Protein AF-A0A1F9DSI4-F1 (afdb_monomer_lite)

Sequence (86 aa):
MLLACHIHVMPNLQVKNISGSLHQRLRRHARKRRRTISEVVLSAIERELARSEWEECLAKRPVTELGTSASSLLEEERQQRDAELG

Foldseek 3Di:
DDPDPPDPPDDDDDDPDQDPVNVVVLVVVCVVVVHDSVVVVVVVVVVVVVVVVVVVVVVPDDDDDPVDDPVVVVVVVVVVVVVVVD

Radius of gyration: 26.42 Å; chains: 1; bounding box: 37×40×86 Å

Secondary structure (DSSP, 8-state):
---------PPP-------HHHHHHHHHHHHHTT--HHHHHHHHHHHHHHHHHHHHHHHTSPP---SS-HHHHHHHHHHHHHHHH-

Structure (mmCIF, N/CA/C/O backbone):
data_AF-A0A1F9DSI4-F1
#
_entry.id   AF-A0A1F9DSI4-F1
#
loop_
_atom_site.group_PDB
_atom_site.id
_atom_site.type_symbol
_atom_site.label_atom_id
_atom_site.label_alt_id
_atom_site.label_comp_id
_atom_site.label_asym_id
_atom_site.label_entity_id
_atom_site.label_seq_id
_atom_site.pdbx_PDB_ins_code
_atom_site.Cartn_x
_atom_site.Cartn_y
_atom_site.Cartn_z
_atom_site.occupancy
_atom_site.B_iso_or_equiv
_atom_site.auth_seq_id
_atom_site.auth_comp_id
_atom_site.auth_asym_id
_atom_site.auth_atom_id
_atom_site.pdbx_PDB_model_num
ATOM 1 N N . MET A 1 1 ? -10.222 -28.441 -39.150 1.00 40.16 1 MET A N 1
ATOM 2 C CA . MET A 1 1 ? -10.826 -27.372 -38.327 1.00 40.16 1 MET A CA 1
ATOM 3 C C . MET A 1 1 ? -9.777 -26.906 -37.332 1.00 40.16 1 MET A C 1
ATOM 5 O O . MET A 1 1 ? -9.477 -27.640 -36.403 1.00 40.16 1 MET A O 1
ATOM 9 N N . LEU A 1 2 ? -9.134 -25.765 -37.586 1.00 45.38 2 LEU A N 1
ATOM 10 C CA . LEU A 1 2 ? -8.154 -25.187 -36.663 1.00 45.38 2 LEU A CA 1
ATOM 11 C C . LEU A 1 2 ? -8.923 -24.425 -35.581 1.00 45.38 2 LEU A C 1
ATOM 13 O O . LEU A 1 2 ? -9.597 -23.443 -35.885 1.00 45.38 2 LEU A O 1
ATOM 17 N N . LEU A 1 3 ? -8.860 -24.917 -34.342 1.00 48.72 3 LEU A N 1
ATOM 18 C CA . LEU A 1 3 ? -9.338 -24.205 -33.160 1.00 48.72 3 LEU A CA 1
ATOM 19 C C . LEU A 1 3 ? -8.567 -22.888 -33.064 1.00 48.72 3 LEU A C 1
ATOM 21 O O . LEU A 1 3 ? -7.369 -22.876 -32.788 1.00 48.72 3 LEU A O 1
ATOM 25 N N . ALA A 1 4 ? -9.257 -21.785 -33.338 1.00 56.34 4 ALA A N 1
ATOM 26 C CA . ALA A 1 4 ? -8.752 -20.457 -33.062 1.00 56.34 4 ALA A CA 1
ATOM 27 C C . ALA A 1 4 ? -8.498 -20.360 -31.552 1.00 56.34 4 ALA A C 1
ATOM 29 O O . ALA A 1 4 ? -9.436 -20.342 -30.755 1.00 56.34 4 ALA A O 1
ATOM 30 N N . CYS A 1 5 ? -7.226 -20.342 -31.155 1.00 57.00 5 CYS A N 1
ATOM 31 C CA . CYS A 1 5 ? -6.822 -20.027 -29.795 1.00 57.00 5 CYS A CA 1
ATOM 32 C C . CYS A 1 5 ? -7.312 -18.611 -29.481 1.00 57.00 5 CYS A C 1
ATOM 34 O O . CYS A 1 5 ? -6.742 -17.628 -29.956 1.00 57.00 5 CYS A O 1
ATOM 36 N N . HIS A 1 6 ? -8.399 -18.506 -28.722 1.00 59.53 6 HIS A N 1
ATOM 37 C CA . HIS A 1 6 ? -8.886 -17.239 -28.205 1.00 59.53 6 HIS A CA 1
ATOM 38 C C . HIS A 1 6 ? -7.844 -16.709 -27.213 1.00 59.53 6 HIS A C 1
ATOM 40 O O . HIS A 1 6 ? -7.759 -17.163 -26.074 1.00 59.53 6 HIS A O 1
ATOM 46 N N . ILE A 1 7 ? -6.987 -15.795 -27.670 1.00 63.28 7 ILE A N 1
ATOM 47 C CA . ILE A 1 7 ? -6.069 -15.069 -26.795 1.00 63.28 7 ILE A CA 1
ATOM 48 C C . ILE A 1 7 ? -6.954 -14.158 -25.949 1.00 63.28 7 ILE A C 1
ATOM 50 O O . ILE A 1 7 ? -7.565 -13.233 -26.484 1.00 63.28 7 ILE A O 1
ATOM 54 N N . HIS A 1 8 ? -7.053 -14.433 -24.646 1.00 59.47 8 HIS A N 1
ATOM 55 C CA . HIS A 1 8 ? -7.668 -13.510 -23.696 1.00 59.47 8 HIS A CA 1
ATOM 56 C C . HIS A 1 8 ? -7.012 -12.139 -23.894 1.00 59.47 8 HIS A C 1
ATOM 58 O O . HIS A 1 8 ? -5.827 -11.967 -23.602 1.00 59.47 8 HIS A O 1
ATOM 64 N N . VAL A 1 9 ? -7.759 -11.178 -24.442 1.00 63.28 9 VAL A N 1
ATOM 65 C CA . VAL A 1 9 ? -7.281 -9.806 -24.613 1.00 63.28 9 VAL A CA 1
ATOM 66 C C . VAL A 1 9 ? -7.101 -9.230 -23.215 1.00 63.28 9 VAL A C 1
ATOM 68 O O . VAL A 1 9 ? -8.061 -8.836 -22.558 1.00 63.28 9 VAL A O 1
ATOM 71 N N . MET A 1 10 ? -5.863 -9.254 -22.730 1.00 70.75 10 MET A N 1
ATOM 72 C CA . MET A 1 10 ? -5.498 -8.619 -21.472 1.00 70.75 10 MET A CA 1
ATOM 73 C C . MET A 1 10 ? -5.660 -7.103 -21.647 1.00 70.75 10 MET A C 1
ATOM 75 O O . MET A 1 10 ? -5.089 -6.542 -22.590 1.00 70.75 10 MET A O 1
ATOM 79 N N . PRO A 1 11 ? -6.431 -6.425 -20.781 1.00 73.00 11 PRO A N 1
ATOM 80 C CA . PRO A 1 11 ? -6.611 -4.985 -20.877 1.00 73.00 11 PRO A CA 1
ATOM 81 C C . PRO A 1 11 ? -5.259 -4.288 -20.701 1.00 73.00 11 PRO A C 1
ATOM 83 O O . PRO A 1 11 ? -4.550 -4.497 -19.718 1.00 73.00 11 PRO A O 1
ATOM 86 N N . ASN A 1 12 ? -4.890 -3.463 -21.678 1.00 80.19 12 ASN A N 1
ATOM 87 C CA . ASN A 1 12 ? -3.662 -2.680 -21.635 1.00 80.19 12 ASN A CA 1
ATOM 88 C C . ASN A 1 12 ? -3.959 -1.293 -21.052 1.00 80.19 12 ASN A C 1
ATOM 90 O O . ASN A 1 12 ? -4.752 -0.537 -21.614 1.00 80.19 12 ASN A O 1
ATOM 94 N N . LEU A 1 13 ? -3.306 -0.954 -19.939 1.00 82.38 13 LEU A N 1
ATOM 95 C CA . LEU A 1 13 ? -3.382 0.367 -19.324 1.00 82.38 13 LEU A CA 1
ATOM 96 C C . LEU A 1 13 ? -2.182 1.216 -19.760 1.00 82.38 13 LEU A C 1
ATOM 98 O O . LEU A 1 13 ? -1.054 0.998 -19.316 1.00 82.38 13 LEU A O 1
ATOM 102 N N . GLN A 1 14 ? -2.432 2.233 -20.585 1.00 87.00 14 GLN A N 1
ATOM 103 C CA . GLN A 1 14 ? -1.409 3.207 -20.957 1.00 87.00 14 GLN A CA 1
ATOM 104 C C . GLN A 1 14 ? -1.488 4.453 -20.070 1.00 87.00 14 GLN A C 1
ATOM 106 O O . GLN A 1 14 ? -2.418 5.251 -20.175 1.00 87.00 14 GLN A O 1
ATOM 111 N N . VAL A 1 15 ? -0.460 4.668 -19.250 1.00 85.62 15 VAL A N 1
ATOM 112 C CA . VAL A 1 15 ? -0.311 5.894 -18.455 1.00 85.62 15 VAL A CA 1
ATOM 113 C C . VAL A 1 15 ? 0.484 6.925 -19.257 1.00 85.62 15 VAL A C 1
ATOM 115 O O . VAL A 1 15 ? 1.622 6.674 -19.658 1.00 85.62 15 VAL A O 1
ATOM 118 N N . LYS A 1 16 ? -0.116 8.092 -19.505 1.00 89.12 16 LYS A N 1
ATOM 119 C CA . LYS A 1 16 ? 0.508 9.212 -20.230 1.00 89.12 16 LYS A CA 1
ATOM 120 C C . LYS A 1 16 ? 1.032 10.270 -19.252 1.00 89.12 16 LYS A C 1
ATOM 122 O O . LYS A 1 16 ? 0.682 10.263 -18.077 1.00 89.12 16 LYS A O 1
ATOM 127 N N . ASN A 1 17 ? 1.865 11.186 -19.750 1.00 89.50 17 ASN A N 1
ATOM 128 C CA . ASN A 1 17 ? 2.383 12.346 -19.006 1.00 89.50 17 ASN A CA 1
ATOM 129 C C . ASN A 1 17 ? 3.249 12.013 -17.773 1.00 89.50 17 ASN A C 1
ATOM 131 O O . ASN A 1 17 ? 3.299 12.774 -16.809 1.00 89.50 17 ASN A O 1
ATOM 135 N N . ILE A 1 18 ? 3.977 10.893 -17.802 1.00 86.88 18 ILE A N 1
ATOM 136 C CA . ILE A 1 18 ? 4.954 10.568 -16.757 1.00 86.88 18 ILE A CA 1
ATOM 137 C C . ILE A 1 18 ? 6.179 11.468 -16.936 1.00 86.88 18 ILE A C 1
ATOM 139 O O . ILE A 1 18 ? 6.839 11.431 -17.975 1.00 86.88 18 ILE A O 1
ATOM 143 N N . SER A 1 19 ? 6.521 12.246 -15.908 1.00 94.12 19 SER A N 1
ATOM 144 C CA . SER A 1 19 ? 7.738 13.056 -15.930 1.00 94.12 19 SER A CA 1
ATOM 145 C C . SER A 1 19 ? 8.986 12.174 -16.058 1.00 94.12 19 SER A C 1
ATOM 147 O O . SER A 1 19 ? 9.066 11.080 -15.487 1.00 94.12 19 SER A O 1
ATOM 149 N N . GLY A 1 20 ? 10.007 12.656 -16.776 1.00 93.31 20 GLY A N 1
ATOM 150 C CA . GLY A 1 20 ? 11.257 11.905 -16.955 1.00 93.31 20 GLY A CA 1
ATOM 151 C C . GLY A 1 20 ? 11.915 11.518 -15.624 1.00 93.31 20 GLY A C 1
ATOM 152 O O . 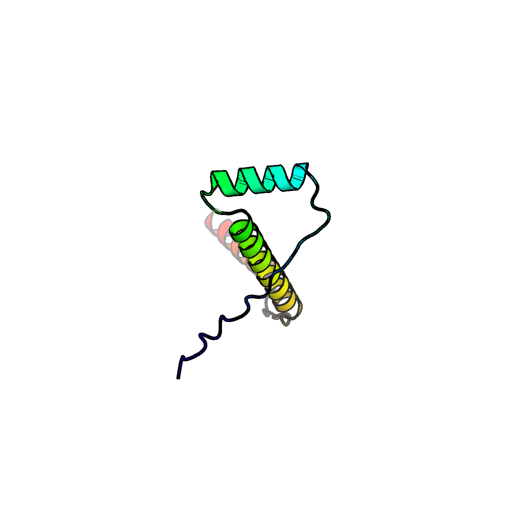GLY A 1 20 ? 12.430 10.407 -15.480 1.00 93.31 20 GLY A O 1
ATOM 153 N N . SER A 1 21 ? 11.809 12.389 -14.613 1.00 95.12 21 SER A N 1
ATOM 154 C CA . SER A 1 21 ? 12.308 12.131 -13.260 1.00 95.12 21 SER A CA 1
ATOM 155 C C . SER A 1 21 ? 11.553 10.995 -12.559 1.00 95.12 21 SER A C 1
ATOM 157 O O . SER A 1 21 ? 12.183 10.136 -11.934 1.00 95.12 21 SER A O 1
ATOM 159 N N . LEU A 1 22 ? 10.224 10.923 -12.693 1.00 94.31 22 LEU A N 1
ATOM 160 C CA . LEU A 1 22 ? 9.423 9.831 -12.137 1.00 94.31 22 LEU A CA 1
ATOM 161 C C . LEU A 1 22 ? 9.721 8.507 -12.846 1.00 94.31 22 LEU A C 1
ATOM 163 O O . LEU A 1 22 ? 9.951 7.495 -12.181 1.00 94.31 22 LEU A O 1
ATOM 167 N N . HIS A 1 23 ? 9.814 8.520 -14.176 1.00 94.31 23 HIS A N 1
ATOM 168 C CA . HIS A 1 23 ? 10.173 7.334 -14.952 1.00 94.31 23 HIS A CA 1
ATOM 169 C C . HIS A 1 23 ? 11.558 6.788 -14.558 1.00 94.31 23 HIS A C 1
ATOM 171 O O . HIS A 1 23 ? 11.732 5.583 -14.355 1.00 94.31 23 HIS A O 1
ATOM 177 N N . GLN A 1 24 ? 12.549 7.663 -14.355 1.00 96.31 24 GLN A N 1
ATOM 178 C CA . GLN A 1 24 ? 13.884 7.254 -13.911 1.00 96.31 24 GLN A CA 1
ATOM 179 C C . GLN A 1 24 ? 13.872 6.657 -12.496 1.00 96.31 24 GLN A C 1
ATOM 181 O O . GLN A 1 24 ? 14.548 5.653 -12.241 1.00 96.31 24 GLN A O 1
ATOM 186 N N . ARG A 1 25 ? 13.090 7.238 -11.577 1.00 96.12 25 ARG A N 1
ATOM 187 C CA . ARG A 1 25 ? 12.901 6.699 -10.221 1.00 96.12 25 ARG A CA 1
ATOM 188 C C . ARG A 1 25 ? 12.245 5.318 -10.256 1.00 96.12 25 ARG A C 1
ATOM 190 O O . ARG A 1 25 ? 12.752 4.411 -9.596 1.00 96.12 25 ARG A O 1
ATOM 197 N N . LEU A 1 26 ? 11.198 5.135 -11.065 1.00 95.06 26 LEU A N 1
ATOM 198 C CA . LEU A 1 26 ? 10.544 3.839 -11.279 1.00 95.06 26 LEU A CA 1
ATOM 199 C C . LEU A 1 26 ? 11.528 2.801 -11.821 1.00 95.06 26 LEU A C 1
ATOM 201 O O . LEU A 1 26 ? 11.652 1.715 -11.259 1.00 95.06 26 LEU A O 1
ATOM 205 N N . ARG A 1 27 ? 12.312 3.155 -12.845 1.00 96.00 27 ARG A N 1
ATOM 206 C CA . ARG A 1 27 ? 13.325 2.260 -13.418 1.00 96.00 27 ARG A CA 1
ATOM 207 C C . ARG A 1 27 ? 14.381 1.846 -12.393 1.00 96.00 27 ARG A C 1
ATOM 209 O O . ARG A 1 27 ? 14.761 0.676 -12.340 1.00 96.00 27 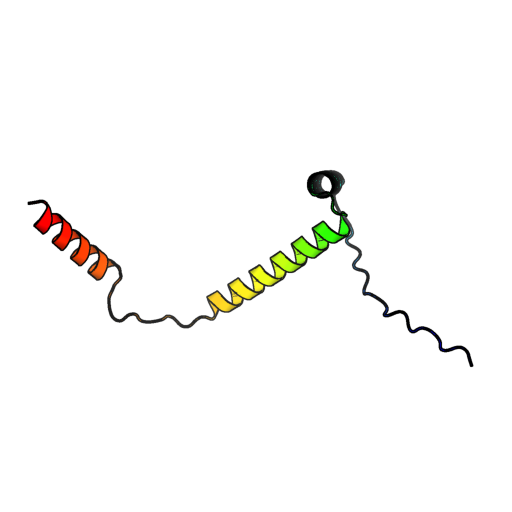ARG A O 1
ATOM 216 N N . ARG A 1 28 ? 14.860 2.783 -11.567 1.00 97.06 28 ARG A N 1
ATOM 217 C CA . ARG A 1 28 ? 15.816 2.492 -10.484 1.00 97.06 28 ARG A CA 1
ATOM 218 C C . ARG A 1 28 ? 15.205 1.552 -9.445 1.00 97.06 28 ARG A C 1
ATOM 220 O O . ARG A 1 28 ? 15.865 0.608 -9.018 1.00 97.06 28 ARG A O 1
ATOM 227 N N . HIS A 1 29 ? 13.954 1.794 -9.065 1.00 96.06 29 HIS A N 1
ATOM 228 C CA . HIS A 1 29 ? 13.230 0.972 -8.103 1.00 96.06 29 HIS A CA 1
ATOM 229 C C . HIS A 1 29 ? 13.020 -0.462 -8.611 1.00 96.06 29 HIS A C 1
ATOM 231 O O . HIS A 1 29 ? 13.342 -1.416 -7.904 1.00 96.06 29 HIS A O 1
ATOM 237 N N . ALA A 1 30 ? 12.565 -0.607 -9.857 1.00 97.00 30 ALA A N 1
ATOM 238 C CA . ALA A 1 30 ? 12.368 -1.890 -10.526 1.00 97.00 30 ALA A CA 1
ATOM 239 C C . ALA A 1 30 ? 13.673 -2.702 -10.590 1.00 97.00 30 ALA A C 1
ATOM 241 O O . ALA A 1 30 ? 13.718 -3.847 -10.142 1.00 97.00 30 ALA A O 1
ATOM 242 N N . ARG A 1 31 ? 14.780 -2.063 -11.003 1.00 96.75 31 ARG A N 1
ATOM 243 C CA . ARG A 1 31 ? 16.122 -2.675 -11.004 1.00 96.75 31 ARG A CA 1
ATOM 244 C C . ARG A 1 31 ? 16.561 -3.145 -9.620 1.00 96.75 31 ARG A C 1
ATOM 246 O O . ARG A 1 31 ? 16.998 -4.284 -9.487 1.00 96.75 31 ARG A O 1
ATOM 253 N N . LYS A 1 32 ? 16.415 -2.302 -8.589 1.00 97.12 32 LYS A N 1
ATOM 254 C CA . LYS A 1 32 ? 16.778 -2.656 -7.203 1.00 97.12 32 LYS A CA 1
ATOM 255 C C . LYS A 1 32 ? 16.031 -3.904 -6.721 1.00 97.12 32 LYS A C 1
ATOM 257 O O . LYS A 1 32 ? 16.584 -4.682 -5.954 1.00 97.12 32 LYS A O 1
ATOM 262 N N . ARG A 1 33 ? 14.790 -4.094 -7.176 1.00 94.19 33 ARG A N 1
ATOM 263 C CA . ARG A 1 33 ? 13.932 -5.227 -6.805 1.00 94.19 33 ARG A CA 1
ATOM 264 C C . ARG A 1 33 ? 13.969 -6.398 -7.790 1.00 94.19 33 ARG A C 1
ATOM 266 O O . ARG A 1 33 ? 13.245 -7.358 -7.566 1.00 94.19 33 ARG A O 1
ATOM 273 N N . ARG A 1 34 ? 14.793 -6.333 -8.847 1.00 96.56 34 ARG A N 1
ATOM 274 C CA . ARG A 1 34 ? 14.842 -7.326 -9.940 1.00 96.56 34 ARG A CA 1
ATOM 275 C C . ARG A 1 34 ? 13.459 -7.614 -10.551 1.00 96.56 34 ARG A C 1
ATOM 277 O O . ARG A 1 34 ? 13.153 -8.751 -10.880 1.00 96.56 34 ARG A O 1
ATOM 284 N N . ARG A 1 35 ? 12.633 -6.574 -10.680 1.00 95.69 35 ARG A N 1
ATOM 285 C CA . ARG A 1 35 ? 11.282 -6.625 -11.259 1.00 95.69 35 ARG A CA 1
ATOM 286 C C . ARG A 1 35 ? 11.182 -5.735 -12.488 1.00 95.69 35 ARG A C 1
ATOM 288 O O . ARG A 1 35 ? 12.018 -4.847 -12.685 1.00 95.69 35 ARG A O 1
ATOM 295 N N . THR A 1 36 ? 10.156 -5.945 -13.303 1.00 94.38 36 THR A N 1
ATOM 296 C CA . THR A 1 36 ? 9.838 -5.044 -14.418 1.00 94.38 36 THR A CA 1
ATOM 297 C C . THR A 1 36 ? 9.150 -3.769 -13.916 1.00 94.38 36 THR A C 1
ATOM 299 O O . THR A 1 36 ? 8.619 -3.715 -12.807 1.00 94.38 36 THR A O 1
ATOM 302 N N . ILE A 1 37 ? 9.161 -2.701 -14.724 1.00 92.25 37 ILE A N 1
ATOM 303 C CA . ILE A 1 37 ? 8.427 -1.467 -14.381 1.00 92.25 37 ILE A CA 1
ATOM 304 C C . ILE A 1 37 ? 6.923 -1.753 -14.298 1.00 92.25 37 ILE A C 1
ATOM 306 O O . ILE A 1 37 ? 6.270 -1.244 -13.394 1.00 92.25 37 ILE A O 1
ATOM 310 N N . SER A 1 38 ? 6.396 -2.591 -15.197 1.00 91.44 38 SER A N 1
ATOM 311 C CA . SER A 1 38 ? 4.984 -2.979 -15.204 1.00 91.44 38 SER A CA 1
ATOM 312 C C . SER A 1 38 ? 4.590 -3.681 -13.904 1.00 91.44 38 SER A C 1
ATOM 314 O O . SER A 1 38 ? 3.658 -3.232 -13.249 1.00 91.44 38 SER A O 1
ATOM 316 N N . GLU A 1 39 ? 5.356 -4.679 -13.453 1.00 92.88 39 GLU A N 1
ATOM 317 C CA . GLU A 1 39 ? 5.107 -5.370 -12.176 1.00 92.88 39 GLU A CA 1
ATOM 318 C C . GLU A 1 39 ? 5.127 -4.417 -10.977 1.00 92.88 39 GLU A C 1
ATOM 320 O O . GLU A 1 39 ? 4.320 -4.541 -10.057 1.00 92.88 39 GLU A O 1
ATOM 325 N N . VAL A 1 40 ? 6.057 -3.458 -10.969 1.00 94.62 40 VAL A N 1
ATOM 326 C CA . VAL A 1 40 ? 6.137 -2.449 -9.906 1.00 94.62 40 VAL A CA 1
ATOM 327 C C . VAL A 1 40 ? 4.910 -1.543 -9.915 1.00 94.62 40 VAL A C 1
ATOM 329 O O . VAL A 1 40 ? 4.382 -1.240 -8.848 1.00 94.62 40 VAL A O 1
ATOM 332 N N . VAL A 1 41 ? 4.473 -1.099 -11.094 1.00 93.38 41 VAL A N 1
ATOM 333 C CA . VAL A 1 41 ? 3.313 -0.214 -11.241 1.00 93.38 41 VAL A CA 1
ATOM 334 C C . VAL A 1 41 ? 2.025 -0.948 -10.875 1.00 93.38 41 VAL A C 1
ATOM 336 O O . VAL A 1 41 ? 1.254 -0.420 -10.083 1.00 93.38 41 VAL A O 1
ATOM 339 N N . LEU A 1 42 ? 1.826 -2.171 -11.372 1.00 93.25 42 LEU A N 1
ATOM 340 C CA . LEU A 1 42 ? 0.653 -2.989 -11.056 1.00 93.25 42 LEU A CA 1
ATOM 341 C C . LEU A 1 42 ? 0.554 -3.258 -9.554 1.00 93.25 42 LEU A C 1
ATOM 343 O O . LEU A 1 42 ? -0.454 -2.929 -8.942 1.00 93.25 42 LEU A O 1
ATOM 347 N N . SER A 1 43 ? 1.644 -3.715 -8.932 1.00 94.06 43 SER A N 1
ATOM 348 C CA . SER A 1 43 ? 1.671 -3.961 -7.486 1.00 94.06 43 SER A CA 1
ATOM 349 C C . SER A 1 43 ? 1.436 -2.687 -6.663 1.00 94.06 43 SER A C 1
ATOM 351 O O . SER A 1 43 ? 0.854 -2.740 -5.580 1.00 94.06 43 SER A O 1
ATOM 353 N N . ALA A 1 44 ? 1.882 -1.525 -7.153 1.00 94.75 44 ALA A N 1
ATOM 354 C CA . ALA A 1 44 ? 1.605 -0.255 -6.492 1.00 94.75 44 ALA A CA 1
ATOM 355 C C . ALA A 1 44 ? 0.121 0.131 -6.585 1.00 94.75 44 ALA A C 1
ATOM 357 O O . ALA A 1 44 ? -0.422 0.600 -5.589 1.00 94.75 44 ALA A O 1
ATOM 358 N N . ILE A 1 45 ? -0.514 -0.088 -7.742 1.00 94.94 45 ILE A N 1
ATOM 359 C CA . ILE A 1 45 ? -1.944 0.171 -7.957 1.00 94.94 45 ILE A CA 1
ATOM 360 C C . ILE A 1 45 ? -2.791 -0.757 -7.084 1.00 94.94 45 ILE A C 1
ATOM 362 O O . ILE A 1 45 ? -3.643 -0.269 -6.353 1.00 94.94 45 ILE A O 1
ATOM 366 N N . GLU A 1 46 ? -2.517 -2.064 -7.089 1.00 96.56 46 GLU A N 1
ATOM 367 C CA . GLU A 1 46 ? -3.219 -3.047 -6.247 1.00 96.56 46 GLU A CA 1
ATOM 368 C C . GLU A 1 46 ? -3.167 -2.660 -4.767 1.00 96.56 46 GLU A C 1
ATOM 370 O O . GLU A 1 46 ? -4.179 -2.670 -4.071 1.00 96.56 46 GLU A O 1
ATOM 375 N N . ARG A 1 47 ? -1.984 -2.259 -4.288 1.00 97.19 47 ARG A N 1
ATOM 376 C CA . ARG A 1 47 ? -1.807 -1.826 -2.901 1.00 97.19 47 ARG A CA 1
ATOM 377 C C . ARG A 1 47 ? -2.586 -0.552 -2.584 1.00 97.19 47 ARG A C 1
ATOM 379 O O . ARG A 1 47 ? -3.049 -0.404 -1.457 1.00 97.19 47 ARG A O 1
ATOM 386 N N . GLU A 1 48 ? -2.674 0.377 -3.529 1.00 97.94 48 GLU A N 1
ATOM 387 C CA . GLU A 1 48 ? -3.400 1.628 -3.315 1.00 97.94 48 GLU A CA 1
ATOM 388 C C . GLU A 1 48 ? -4.912 1.403 -3.293 1.00 97.94 48 GLU A C 1
ATOM 390 O O . GLU A 1 48 ? -5.585 1.935 -2.416 1.00 97.94 48 GLU A O 1
ATOM 395 N N . LEU A 1 49 ? -5.428 0.548 -4.180 1.00 97.69 49 LEU A N 1
ATOM 396 C CA . LEU A 1 49 ? -6.835 0.147 -4.168 1.00 97.69 49 LEU A CA 1
ATOM 397 C C . LEU A 1 49 ? -7.195 -0.554 -2.856 1.00 97.69 49 LEU A C 1
ATOM 399 O O . LEU A 1 49 ? -8.125 -0.130 -2.179 1.00 97.69 49 LEU A O 1
ATOM 403 N N . ALA A 1 50 ? -6.391 -1.533 -2.431 1.00 97.38 50 ALA A N 1
ATOM 404 C CA . ALA A 1 50 ? -6.612 -2.227 -1.164 1.00 97.38 50 ALA A CA 1
ATOM 405 C C . ALA A 1 50 ? -6.569 -1.276 0.046 1.00 97.38 50 ALA A C 1
ATOM 407 O O . ALA A 1 50 ? -7.338 -1.441 0.993 1.00 97.38 50 ALA A O 1
ATOM 408 N N . ARG A 1 51 ? -5.685 -0.266 0.031 1.00 97.50 51 ARG A N 1
ATOM 409 C CA . ARG A 1 51 ? -5.658 0.770 1.073 1.00 97.50 51 ARG A CA 1
ATOM 410 C C . ARG A 1 51 ? -6.952 1.579 1.072 1.00 97.50 51 ARG A C 1
ATOM 412 O O . ARG A 1 51 ? -7.550 1.720 2.131 1.00 97.50 51 ARG A O 1
ATOM 419 N N . SER A 1 52 ? -7.366 2.089 -0.085 1.00 96.88 52 SER A N 1
ATOM 420 C CA . SER A 1 52 ? -8.582 2.899 -0.213 1.00 96.88 52 SER A CA 1
ATOM 421 C C . SER A 1 52 ? -9.817 2.127 0.251 1.00 96.88 52 SER A C 1
ATOM 423 O O . SER A 1 52 ? -10.608 2.635 1.039 1.00 96.88 52 SER A O 1
ATOM 425 N N . GLU A 1 53 ? -9.956 0.870 -0.174 1.00 97.12 53 GLU A N 1
ATOM 426 C CA . GLU A 1 53 ? -11.051 -0.010 0.246 1.00 97.12 53 GLU A CA 1
ATOM 427 C C . GLU A 1 53 ? -11.053 -0.227 1.761 1.00 97.12 53 GLU A C 1
ATOM 429 O O . GLU A 1 53 ? -12.102 -0.170 2.407 1.00 97.12 53 GLU A O 1
ATOM 434 N N . TRP A 1 54 ? -9.875 -0.444 2.349 1.00 96.38 54 TRP A N 1
ATOM 435 C CA . TRP A 1 54 ? -9.742 -0.590 3.792 1.00 96.38 54 TRP A CA 1
ATOM 436 C C . TRP A 1 54 ? -10.127 0.690 4.542 1.00 96.38 54 TRP A C 1
ATOM 438 O O . TRP A 1 54 ? -10.850 0.613 5.535 1.00 96.38 54 TRP A O 1
ATOM 448 N N . GLU A 1 55 ? -9.695 1.860 4.066 1.00 96.56 55 GLU A N 1
ATOM 449 C CA . GLU A 1 55 ? -10.050 3.158 4.654 1.00 96.56 55 GLU A CA 1
ATOM 450 C C . GLU A 1 55 ? -11.562 3.405 4.592 1.00 96.56 55 GLU A C 1
ATOM 452 O O . GLU A 1 55 ? -12.166 3.813 5.585 1.00 96.56 55 GLU A O 1
ATOM 457 N N . GLU A 1 56 ? -12.206 3.076 3.471 1.00 95.81 56 GLU A N 1
ATOM 458 C CA . GLU A 1 56 ? -13.662 3.143 3.347 1.00 95.81 56 GLU A CA 1
ATOM 459 C C . GLU A 1 56 ? -14.382 2.197 4.311 1.00 95.81 56 GLU A C 1
ATOM 461 O O . GLU A 1 56 ? -15.391 2.570 4.915 1.00 95.81 56 GLU A O 1
ATOM 466 N N . CYS A 1 57 ? -13.883 0.968 4.462 1.00 93.81 57 CYS A N 1
ATOM 467 C CA . CYS A 1 57 ? -14.440 0.002 5.406 1.00 93.81 57 CYS A CA 1
ATOM 468 C C . CYS A 1 57 ? -14.292 0.494 6.847 1.00 93.81 57 CYS A C 1
ATOM 470 O O . CYS A 1 57 ? -15.229 0.385 7.638 1.00 93.81 57 CYS A O 1
ATOM 472 N N . LEU A 1 58 ? -13.134 1.06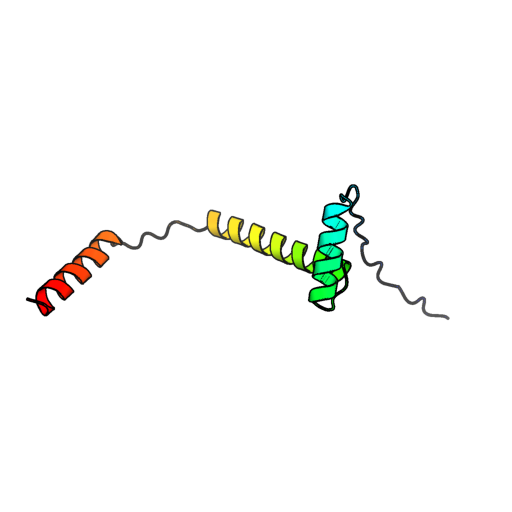5 7.181 1.00 92.50 58 LEU A N 1
ATOM 473 C CA . LEU A 1 58 ? -12.870 1.629 8.497 1.00 92.50 58 LEU A CA 1
ATOM 474 C C . LEU A 1 58 ? -13.797 2.813 8.792 1.00 92.50 58 LEU A C 1
ATOM 476 O O . LEU A 1 58 ? -14.360 2.877 9.880 1.00 92.50 58 LEU A O 1
ATOM 480 N N . ALA A 1 59 ? -13.999 3.710 7.825 1.00 92.56 59 ALA A N 1
ATOM 481 C CA . ALA A 1 59 ? -14.875 4.870 7.976 1.00 92.56 59 ALA A CA 1
ATOM 482 C C . ALA A 1 59 ? -16.352 4.486 8.172 1.00 92.56 59 ALA A C 1
ATOM 484 O O . ALA A 1 59 ? -17.092 5.197 8.847 1.00 92.56 59 ALA A O 1
ATOM 485 N N . LYS A 1 60 ? -16.785 3.354 7.604 1.00 93.44 60 LYS A N 1
ATOM 486 C CA . LYS A 1 60 ? -18.149 2.815 7.753 1.00 93.44 60 LYS A CA 1
ATOM 487 C C . LYS A 1 60 ? -18.329 1.973 9.019 1.00 93.44 60 LYS A C 1
ATOM 489 O O . LYS A 1 60 ? -19.440 1.516 9.290 1.00 93.44 60 LYS A O 1
ATOM 494 N N . ARG A 1 61 ? -17.260 1.717 9.778 1.00 88.94 61 ARG A N 1
ATOM 495 C CA . ARG A 1 61 ? -17.323 0.859 10.961 1.00 88.94 61 ARG A CA 1
ATOM 496 C C . ARG A 1 61 ? -18.197 1.523 12.036 1.00 88.94 61 ARG A C 1
ATOM 498 O O . ARG A 1 61 ? -17.955 2.683 12.367 1.00 88.94 61 ARG A O 1
ATOM 505 N N . PRO A 1 62 ? -19.180 0.809 12.617 1.00 86.12 62 PRO A N 1
ATOM 506 C CA . PRO A 1 62 ? -19.971 1.359 13.707 1.00 86.12 62 PRO A CA 1
ATOM 507 C C . PRO A 1 62 ? -19.070 1.659 14.904 1.00 86.12 62 PRO A C 1
ATOM 509 O O . PRO A 1 62 ? -18.181 0.869 15.249 1.00 86.12 62 PRO A O 1
ATOM 512 N N . VAL A 1 63 ? -19.324 2.797 15.549 1.00 83.19 63 VAL A N 1
ATOM 513 C CA . VAL A 1 63 ? -18.700 3.121 16.831 1.00 83.19 63 VAL A CA 1
ATOM 514 C C . VAL A 1 63 ? -19.086 2.020 17.810 1.00 83.19 63 VAL A C 1
ATOM 516 O O . VAL A 1 63 ? -20.263 1.734 18.020 1.00 83.19 63 VAL A O 1
ATOM 519 N N . THR A 1 64 ? -18.078 1.333 18.339 1.00 81.88 64 THR A N 1
ATOM 520 C CA . THR A 1 64 ? -18.285 0.304 19.354 1.00 81.88 64 THR A CA 1
ATOM 521 C C . THR A 1 64 ? -18.199 0.981 20.710 1.00 81.88 64 THR A C 1
ATOM 523 O O . THR A 1 64 ? -17.114 1.375 21.131 1.00 81.88 64 THR A O 1
ATOM 526 N N . GLU A 1 65 ? -19.340 1.125 21.375 1.00 80.62 65 GLU A N 1
ATOM 527 C CA . GLU A 1 65 ? -19.396 1.587 22.759 1.00 80.62 65 GLU A CA 1
ATOM 528 C C . GLU A 1 65 ? -18.840 0.483 23.665 1.00 80.62 65 GLU A C 1
ATOM 530 O O . GLU A 1 65 ? -19.454 -0.568 23.837 1.00 80.62 65 GLU A O 1
ATOM 535 N N . LEU A 1 66 ? -17.646 0.701 24.217 1.00 83.25 66 LEU A N 1
ATOM 536 C CA . LEU A 1 66 ? -16.954 -0.279 25.062 1.00 83.25 66 LEU A CA 1
ATOM 537 C C . LEU A 1 66 ? -17.485 -0.308 26.507 1.00 83.25 66 LEU A C 1
ATOM 539 O O . LEU A 1 66 ? -16.996 -1.090 27.315 1.00 83.25 66 LEU A O 1
ATOM 543 N N . GLY A 1 67 ? -18.454 0.548 26.853 1.00 84.19 67 GLY A N 1
ATOM 544 C CA . GLY A 1 67 ? -19.063 0.639 28.188 1.00 84.19 67 GLY A CA 1
ATOM 545 C C . GLY A 1 67 ? -18.169 1.260 29.269 1.00 84.19 67 GLY A C 1
ATOM 546 O O . GLY A 1 67 ? -18.684 1.795 30.246 1.00 84.19 67 GLY A O 1
ATOM 547 N N . THR A 1 68 ? -16.852 1.267 29.062 1.00 84.56 68 THR A N 1
ATOM 548 C CA . THR A 1 68 ? -15.857 1.845 29.971 1.00 84.56 68 THR A CA 1
ATOM 549 C C . THR A 1 68 ? -14.923 2.767 29.197 1.00 84.56 68 THR A C 1
ATOM 551 O O . THR A 1 68 ? -14.482 2.445 28.091 1.00 84.56 68 THR A O 1
ATOM 554 N N . SER A 1 69 ? -14.605 3.931 29.769 1.00 88.06 69 SER A N 1
ATOM 555 C CA . SER A 1 69 ? -13.668 4.859 29.136 1.00 88.06 69 SER A CA 1
ATOM 556 C C . SER A 1 69 ? -12.240 4.307 29.198 1.00 88.06 69 SER A C 1
ATOM 558 O O . SER A 1 69 ? -11.811 3.787 30.229 1.00 88.06 69 SER A O 1
ATOM 560 N N . ALA A 1 70 ? -11.470 4.465 28.117 1.00 87.50 70 ALA A N 1
ATOM 561 C CA . ALA A 1 70 ? -10.058 4.075 28.107 1.00 87.50 70 ALA A CA 1
ATOM 562 C C . ALA A 1 70 ? -9.254 4.803 29.201 1.00 87.50 70 ALA A C 1
ATOM 564 O O . ALA A 1 70 ? -8.337 4.233 29.781 1.00 87.50 70 ALA A O 1
ATOM 565 N N . SER A 1 71 ? -9.628 6.045 29.522 1.00 89.44 71 SER A N 1
ATOM 566 C CA . SER A 1 71 ? -9.051 6.813 30.627 1.00 89.44 71 SER A CA 1
ATOM 567 C C . SER A 1 71 ? -9.292 6.172 31.991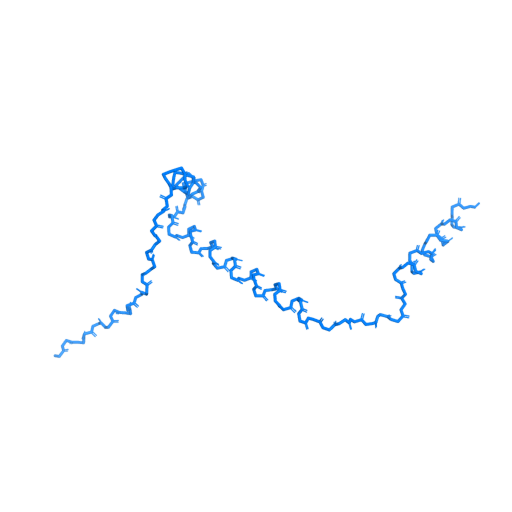 1.00 89.44 71 SER A C 1
ATOM 569 O O . SER A 1 71 ? -8.378 6.167 32.804 1.00 89.44 71 SER A O 1
ATOM 571 N N . SER A 1 72 ? -10.483 5.616 32.231 1.00 89.56 72 SER A N 1
ATOM 572 C CA . SER A 1 72 ? -10.805 4.946 33.496 1.00 89.56 72 SER A CA 1
ATOM 573 C C . SER A 1 72 ? -9.939 3.704 33.688 1.00 89.56 72 SER A C 1
ATOM 575 O O . SER A 1 72 ? -9.330 3.557 34.738 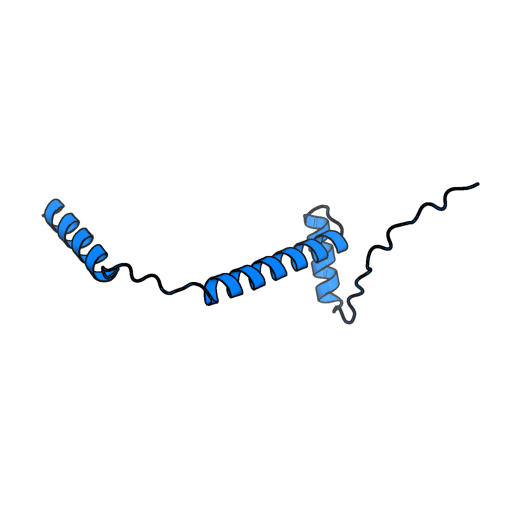1.00 89.56 72 SER A O 1
ATOM 577 N N . LEU A 1 73 ? -9.797 2.878 32.645 1.00 89.81 73 LEU A N 1
ATOM 578 C CA . LEU A 1 73 ? -8.937 1.689 32.688 1.00 89.81 73 LEU A CA 1
ATOM 579 C C . LEU A 1 73 ? -7.461 2.050 32.904 1.00 89.81 73 LEU A C 1
ATOM 581 O O . LEU A 1 73 ? -6.764 1.413 33.684 1.00 89.81 73 LEU A O 1
ATOM 585 N N . LEU A 1 74 ? -6.972 3.095 32.229 1.00 93.25 74 LEU A N 1
ATOM 586 C CA . LEU A 1 74 ? -5.594 3.557 32.413 1.00 93.25 74 LEU A CA 1
ATOM 587 C C . LEU A 1 74 ? -5.340 4.086 33.826 1.00 93.25 74 LEU A C 1
ATOM 589 O O . LEU A 1 74 ? -4.227 3.956 34.328 1.00 93.25 74 LEU A O 1
ATOM 593 N N . GLU A 1 75 ? -6.338 4.717 34.434 1.00 94.00 75 GLU A N 1
ATOM 594 C CA . GLU A 1 75 ? -6.242 5.240 35.790 1.00 94.00 75 GLU A CA 1
ATOM 595 C C . GLU A 1 75 ? -6.245 4.111 36.828 1.00 94.00 75 GLU A C 1
ATOM 597 O O . GLU A 1 75 ? -5.400 4.125 37.718 1.00 94.00 75 GLU A O 1
ATOM 602 N N . GLU A 1 76 ? -7.094 3.092 36.666 1.00 92.31 76 GLU A N 1
ATOM 603 C CA . GLU A 1 76 ? -7.088 1.885 37.510 1.00 92.31 76 GLU A CA 1
ATOM 604 C C . GLU A 1 76 ? -5.714 1.194 37.497 1.00 92.31 76 GLU A C 1
ATOM 606 O O . GLU A 1 76 ? -5.120 0.971 38.552 1.00 92.31 76 GLU A O 1
ATOM 611 N N . GLU A 1 77 ? -5.145 0.957 36.312 1.00 94.25 77 GLU A N 1
ATOM 612 C CA . GLU A 1 77 ? -3.811 0.352 36.167 1.00 94.25 77 GLU A CA 1
ATOM 613 C C . GLU A 1 77 ? -2.698 1.218 36.781 1.00 94.25 77 GLU A C 1
ATOM 615 O O . GLU A 1 77 ? -1.704 0.713 37.309 1.00 94.25 77 GLU A O 1
ATOM 620 N N . ARG A 1 78 ? -2.832 2.551 36.718 1.00 94.94 78 ARG A N 1
ATOM 621 C CA . ARG A 1 78 ? -1.875 3.465 37.357 1.00 94.94 78 ARG A CA 1
ATOM 622 C C . ARG A 1 78 ? -1.967 3.395 38.872 1.00 94.94 78 ARG A C 1
ATOM 624 O O . ARG A 1 78 ? -0.926 3.264 39.504 1.00 94.94 78 ARG A O 1
ATOM 631 N N . GLN A 1 79 ? -3.175 3.437 39.424 1.00 94.75 79 GLN A N 1
ATOM 632 C CA . GLN A 1 79 ? -3.401 3.345 40.864 1.00 94.75 79 GLN A CA 1
ATOM 633 C C . GLN A 1 79 ? -2.906 2.013 41.422 1.00 94.75 79 GLN A C 1
ATOM 635 O O . GLN A 1 79 ? -2.264 1.991 42.469 1.00 94.75 79 GLN A O 1
ATOM 640 N N . GLN A 1 80 ? -3.137 0.915 40.701 1.00 93.25 80 GLN A N 1
ATOM 641 C CA . GLN A 1 80 ? -2.656 -0.399 41.105 1.00 93.25 80 GLN A CA 1
ATOM 642 C C . GLN A 1 80 ? -1.126 -0.475 41.114 1.00 93.25 80 GLN A C 1
ATOM 644 O O . GLN A 1 80 ? -0.539 -0.903 42.105 1.00 93.25 80 GLN A O 1
ATOM 649 N N . ARG A 1 81 ? -0.462 0.020 40.064 1.00 94.19 81 ARG A N 1
ATOM 650 C CA . ARG A 1 81 ? 1.006 0.091 40.028 1.00 94.19 81 ARG A CA 1
ATOM 651 C C . ARG A 1 81 ? 1.565 0.960 41.156 1.00 94.19 81 ARG A C 1
ATOM 653 O O . ARG A 1 81 ? 2.556 0.592 41.777 1.00 94.19 81 ARG A O 1
ATOM 660 N N . ASP A 1 82 ? 0.958 2.114 41.406 1.00 95.06 82 ASP A N 1
ATOM 661 C CA . ASP A 1 82 ? 1.429 3.037 42.438 1.00 95.06 82 ASP A CA 1
ATOM 662 C C . ASP A 1 82 ? 1.235 2.436 43.848 1.00 95.06 82 ASP A C 1
ATOM 664 O O . ASP A 1 82 ? 2.056 2.678 44.729 1.00 95.06 82 ASP A O 1
ATOM 668 N N . ALA A 1 83 ? 0.217 1.587 44.044 1.00 91.88 83 ALA A N 1
ATOM 669 C CA . ALA A 1 83 ? 0.008 0.822 45.274 1.00 91.88 83 ALA A CA 1
ATOM 670 C C . ALA A 1 83 ? 1.003 -0.342 45.462 1.00 91.88 83 ALA A C 1
ATOM 672 O O . ALA A 1 83 ? 1.317 -0.687 46.595 1.00 91.88 83 ALA A O 1
ATOM 673 N N . GLU A 1 84 ? 1.501 -0.950 44.382 1.00 89.69 84 GLU A N 1
ATOM 674 C CA . GLU A 1 84 ? 2.527 -2.008 44.437 1.00 89.69 84 GLU A CA 1
ATOM 675 C C . GLU A 1 84 ? 3.952 -1.461 44.640 1.00 89.69 84 GLU A C 1
ATOM 677 O O . GLU A 1 84 ? 4.841 -2.191 45.081 1.00 89.69 84 GLU A O 1
ATOM 682 N N . LEU A 1 85 ? 4.184 -0.191 44.292 1.00 88.12 85 LEU A N 1
ATOM 683 C CA . LEU A 1 85 ? 5.481 0.487 44.405 1.00 88.12 85 LEU A CA 1
ATOM 684 C C . LEU A 1 85 ? 5.649 1.315 45.693 1.00 88.12 85 LEU A C 1
ATOM 686 O O . LEU A 1 85 ? 6.751 1.819 45.928 1.00 88.12 85 LEU A O 1
ATOM 690 N N . GLY A 1 86 ? 4.582 1.493 46.479 1.00 66.62 86 GLY A N 1
ATOM 691 C CA . GLY A 1 86 ? 4.568 2.224 47.756 1.00 66.62 86 GLY A CA 1
ATOM 692 C C . GLY A 1 86 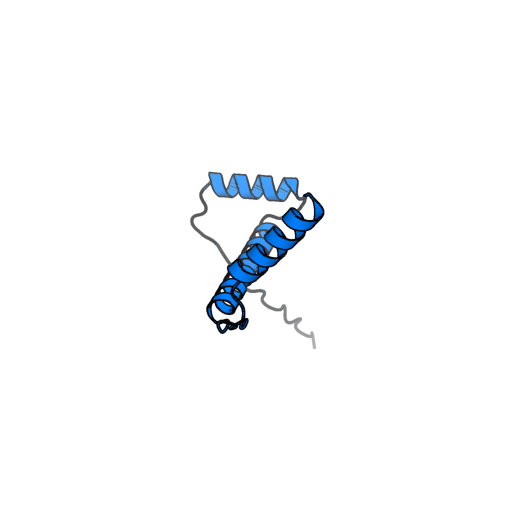? 4.737 1.319 48.968 1.00 66.62 86 GLY A C 1
ATOM 693 O O . GLY A 1 86 ? 5.365 1.789 49.943 1.00 66.62 86 GLY A O 1
#

pLDDT: mean 87.64, std 12.93, range [40.16, 97.94]